Protein AF-A0A920ETG9-F1 (afdb_monomer_lite)

Secondary structure (DSSP, 8-state):
-EE-SSEEEEEE--STTTT--EEEEEEHHHHHHTT--TT--------GGG-----TT--

Structure (mmCIF, N/CA/C/O backbone):
data_AF-A0A920ETG9-F1
#
_entry.id   AF-A0A920ETG9-F1
#
loop_
_atom_site.group_PDB
_atom_site.id
_atom_site.type_symbol
_atom_site.label_atom_id
_atom_site.label_alt_id
_atom_site.label_comp_id
_atom_site.label_asym_id
_atom_site.label_entity_id
_atom_site.label_seq_id
_atom_site.pdbx_PDB_ins_code
_atom_site.Cartn_x
_atom_site.Cartn_y
_atom_site.Cartn_z
_atom_site.occupancy
_atom_site.B_i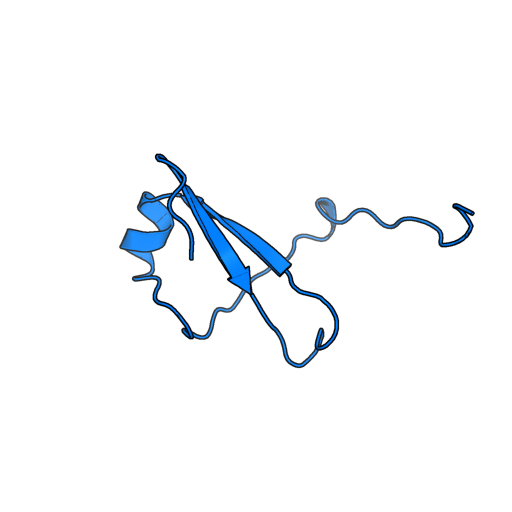so_or_equiv
_atom_site.auth_seq_id
_atom_site.auth_comp_id
_atom_site.auth_asym_id
_atom_site.auth_atom_id
_atom_site.pdbx_PDB_model_num
ATOM 1 N N . MET A 1 1 ? 0.836 8.349 -7.875 1.00 94.00 1 MET A N 1
ATOM 2 C CA . MET A 1 1 ? 2.006 7.520 -7.534 1.00 94.00 1 MET A CA 1
ATOM 3 C C . MET A 1 1 ? 3.171 8.463 -7.339 1.00 94.00 1 MET A C 1
ATOM 5 O O . MET A 1 1 ? 3.412 9.274 -8.223 1.00 94.00 1 MET A O 1
ATOM 9 N N . GLU A 1 2 ? 3.830 8.408 -6.192 1.00 97.38 2 GLU A N 1
ATOM 10 C CA . GLU A 1 2 ? 4.960 9.270 -5.837 1.00 97.38 2 GLU A CA 1
ATOM 11 C C . GLU A 1 2 ? 6.150 8.391 -5.454 1.00 97.38 2 GLU A C 1
ATOM 13 O O . GLU A 1 2 ? 5.996 7.459 -4.665 1.00 97.38 2 GLU A O 1
ATOM 18 N N . PHE A 1 3 ? 7.322 8.651 -6.030 1.00 96.44 3 PHE A N 1
ATOM 19 C CA . PHE A 1 3 ? 8.525 7.874 -5.756 1.00 96.44 3 PHE A CA 1
ATOM 20 C C . PHE A 1 3 ? 9.277 8.440 -4.550 1.00 96.44 3 PHE A C 1
ATOM 22 O O . PHE A 1 3 ? 9.684 9.598 -4.559 1.00 96.44 3 PHE A O 1
ATOM 29 N N . LEU A 1 4 ? 9.500 7.602 -3.538 1.00 96.88 4 LEU A N 1
ATOM 30 C CA . LEU A 1 4 ? 10.139 7.962 -2.268 1.00 96.88 4 LEU A CA 1
ATOM 31 C C . LEU A 1 4 ? 11.511 7.279 -2.089 1.00 96.88 4 LEU A C 1
ATOM 33 O O . LEU A 1 4 ? 11.980 7.089 -0.969 1.00 96.88 4 LEU A O 1
ATOM 37 N N . GLY A 1 5 ? 12.151 6.854 -3.184 1.00 94.88 5 GLY A N 1
ATOM 38 C CA . GLY A 1 5 ? 13.454 6.178 -3.179 1.00 94.88 5 GLY A CA 1
ATOM 39 C C . GLY A 1 5 ? 13.349 4.652 -3.255 1.00 94.88 5 GLY A C 1
ATOM 40 O O . GLY A 1 5 ? 13.630 4.060 -4.290 1.00 94.88 5 GLY A O 1
ATOM 41 N N . SER A 1 6 ? 12.948 3.973 -2.181 1.00 95.44 6 SER A N 1
ATOM 42 C CA . SER A 1 6 ? 12.774 2.501 -2.187 1.00 95.44 6 SER A CA 1
ATOM 43 C C . SER A 1 6 ? 11.319 2.049 -2.349 1.00 95.44 6 SER A C 1
ATOM 45 O O . SER A 1 6 ? 11.051 0.870 -2.614 1.00 95.44 6 SER A O 1
ATOM 47 N N . PHE A 1 7 ? 10.385 2.995 -2.257 1.00 97.81 7 PHE A N 1
ATOM 48 C CA . PHE A 1 7 ? 8.950 2.762 -2.332 1.00 97.81 7 PHE A CA 1
ATO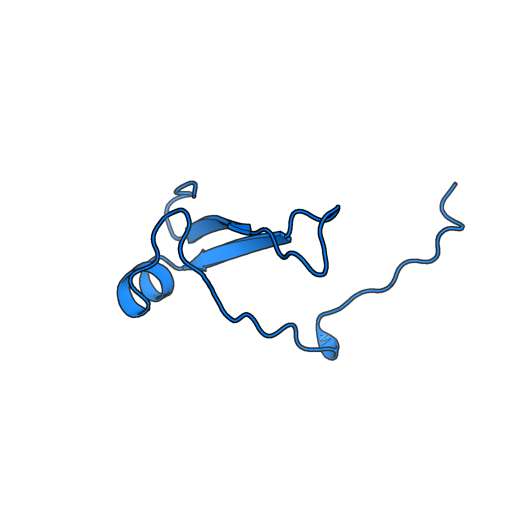M 49 C C . PHE A 1 7 ? 8.273 3.747 -3.278 1.00 97.81 7 PHE A C 1
ATOM 51 O O . PHE A 1 7 ? 8.750 4.858 -3.511 1.00 97.81 7 PHE A O 1
ATOM 58 N N . TRP A 1 8 ? 7.125 3.326 -3.782 1.00 97.94 8 TRP A N 1
ATOM 59 C CA . TRP A 1 8 ? 6.148 4.157 -4.451 1.00 97.94 8 TRP A CA 1
ATOM 60 C C . TRP A 1 8 ? 4.930 4.300 -3.554 1.00 97.94 8 TRP A C 1
ATOM 62 O O . TRP A 1 8 ? 4.266 3.311 -3.241 1.00 97.94 8 TRP A O 1
ATOM 72 N N . ARG A 1 9 ? 4.616 5.535 -3.174 1.00 97.44 9 ARG A N 1
ATOM 73 C CA . ARG A 1 9 ? 3.379 5.863 -2.480 1.00 97.44 9 ARG A CA 1
ATOM 74 C C . ARG A 1 9 ? 2.249 6.015 -3.483 1.00 97.44 9 ARG A C 1
ATOM 76 O O . ARG A 1 9 ? 2.281 6.863 -4.381 1.00 97.44 9 ARG A O 1
ATOM 83 N N . CYS A 1 10 ? 1.223 5.200 -3.320 1.00 95.69 10 CYS A N 1
ATOM 84 C CA . CYS A 1 10 ? 0.039 5.182 -4.158 1.00 95.69 10 CYS A CA 1
ATOM 85 C C . CYS A 1 10 ? -1.166 5.690 -3.371 1.00 95.69 10 CYS A C 1
ATOM 87 O O . CYS A 1 10 ? -1.329 5.407 -2.184 1.00 95.69 10 CYS A O 1
ATOM 89 N N . LYS A 1 11 ? -2.018 6.448 -4.059 1.00 94.25 11 LYS A N 1
ATOM 90 C CA . LYS A 1 11 ? -3.350 6.805 -3.581 1.00 94.25 11 LYS A CA 1
ATOM 91 C C . LYS A 1 11 ? -4.338 5.948 -4.347 1.00 94.25 11 LYS A C 1
ATOM 93 O O . LYS A 1 11 ? -4.325 5.961 -5.576 1.00 94.25 11 LYS A O 1
ATOM 98 N N . LEU A 1 12 ? -5.139 5.201 -3.613 1.00 92.38 12 LEU A N 1
ATOM 99 C CA . LEU A 1 12 ? -6.078 4.229 -4.132 1.00 92.38 12 LEU A CA 1
ATOM 100 C C . LEU A 1 12 ? -7.487 4.721 -3.828 1.00 92.38 12 LEU A C 1
ATOM 102 O O . LEU A 1 12 ? -7.741 5.318 -2.777 1.00 92.38 12 LEU A O 1
ATOM 106 N N . LYS A 1 13 ? -8.383 4.479 -4.775 1.00 91.56 13 LYS A N 1
ATOM 107 C CA . LYS A 1 13 ? -9.811 4.738 -4.649 1.00 91.56 13 LYS A CA 1
ATOM 108 C C . LYS A 1 13 ? -10.536 3.418 -4.856 1.00 91.56 13 LYS A C 1
ATOM 110 O O . LYS A 1 13 ? -10.096 2.610 -5.670 1.00 91.56 13 LYS A O 1
ATOM 115 N N . SER A 1 14 ? -11.613 3.222 -4.117 1.00 88.25 14 SER A N 1
ATOM 116 C CA . SER A 1 14 ? -12.550 2.119 -4.304 1.00 88.25 14 SER A CA 1
ATOM 117 C C . SER A 1 14 ? -13.952 2.711 -4.300 1.00 88.25 14 SER A C 1
ATOM 119 O O . SER A 1 14 ? -14.209 3.697 -3.602 1.00 88.25 14 SER A O 1
ATOM 121 N N . ASP A 1 15 ? -14.838 2.127 -5.098 1.00 85.12 15 ASP A N 1
ATOM 122 C CA . ASP A 1 15 ? -16.225 2.577 -5.189 1.00 85.12 15 ASP A CA 1
ATOM 123 C C . ASP A 1 15 ? -16.980 2.259 -3.886 1.00 85.12 15 ASP A C 1
ATOM 125 O O . ASP A 1 15 ? -17.796 3.056 -3.419 1.00 85.12 15 ASP A O 1
ATOM 129 N N . GLU A 1 16 ? -16.627 1.149 -3.234 1.00 83.50 16 GLU A N 1
ATOM 130 C CA . GLU A 1 16 ? -17.134 0.727 -1.925 1.00 83.50 16 GLU A CA 1
ATOM 131 C C . GLU A 1 16 ? -16.703 1.679 -0.799 1.00 83.50 16 GLU A C 1
ATOM 133 O O . GLU A 1 16 ? -17.448 1.898 0.156 1.00 83.50 16 GLU A O 1
ATOM 138 N N . PHE A 1 17 ? -15.525 2.295 -0.934 1.00 80.25 17 PHE A N 1
ATOM 139 C CA . PHE A 1 17 ? -14.974 3.267 0.010 1.00 80.25 17 PHE A CA 1
ATOM 140 C C . PHE A 1 17 ? -14.866 4.667 -0.608 1.00 80.25 17 PHE A C 1
ATOM 142 O O . PHE A 1 17 ? -13.845 5.337 -0.474 1.00 80.25 17 PHE A O 1
ATOM 149 N N . SER A 1 18 ? -15.932 5.134 -1.264 1.00 74.62 18 SER A N 1
ATOM 150 C CA . SER A 1 18 ? -15.943 6.382 -2.054 1.00 74.62 18 SER A CA 1
ATOM 151 C C . SER A 1 18 ? -15.420 7.641 -1.340 1.00 74.62 18 SER A C 1
ATOM 153 O O . SER A 1 18 ? -14.906 8.552 -1.992 1.00 74.62 18 SER A O 1
ATOM 155 N N . GLN A 1 19 ? -15.530 7.704 -0.010 1.00 81.06 19 GLN A N 1
ATOM 156 C CA . GLN A 1 19 ? -15.057 8.827 0.811 1.00 81.06 19 GLN A CA 1
ATOM 157 C C . GLN A 1 19 ? -13.642 8.622 1.377 1.00 81.06 19 GLN A C 1
ATOM 159 O O . GLN A 1 19 ? -13.040 9.573 1.877 1.00 81.06 19 GLN A O 1
ATOM 164 N N . ALA A 1 20 ? -13.095 7.406 1.318 1.00 82.25 20 ALA A N 1
ATOM 165 C CA . ALA A 1 20 ? -11.794 7.083 1.885 1.00 82.25 20 ALA A CA 1
ATOM 166 C C . ALA A 1 20 ? -10.733 6.963 0.788 1.00 82.25 20 ALA A C 1
ATOM 168 O O . ALA A 1 20 ? -10.827 6.163 -0.141 1.00 82.25 20 ALA A O 1
ATOM 169 N N . LEU A 1 21 ? -9.669 7.751 0.928 1.00 86.25 21 LEU A N 1
ATOM 170 C CA . LEU A 1 21 ? -8.482 7.616 0.098 1.00 86.25 21 LEU A CA 1
ATOM 171 C C . LEU A 1 21 ? -7.496 6.680 0.799 1.00 86.25 21 LEU A C 1
ATOM 173 O O . LEU A 1 21 ? -6.837 7.071 1.766 1.00 86.25 21 LEU A O 1
ATOM 177 N N . VAL A 1 22 ? -7.359 5.455 0.298 1.00 89.50 22 VAL A N 1
ATOM 178 C CA . VAL A 1 22 ? -6.396 4.501 0.855 1.00 89.50 22 VAL A CA 1
ATOM 179 C C . VAL A 1 22 ? -4.998 4.880 0.369 1.00 89.50 22 VAL A C 1
ATOM 181 O O . VAL A 1 22 ? -4.764 5.090 -0.822 1.00 89.50 22 VAL A O 1
ATOM 184 N N . THR A 1 23 ? -4.054 5.010 1.300 1.00 92.94 23 THR A N 1
ATOM 185 C CA . THR A 1 23 ? -2.638 5.226 0.974 1.00 92.94 23 THR A CA 1
ATOM 186 C C . THR A 1 23 ? -1.898 3.913 1.151 1.00 92.94 23 THR A C 1
ATOM 188 O O . THR A 1 23 ? -1.965 3.326 2.225 1.00 92.94 23 THR A O 1
ATOM 191 N N . ALA A 1 24 ? -1.196 3.470 0.114 1.00 93.94 24 ALA A N 1
ATOM 192 C CA . ALA A 1 24 ? -0.403 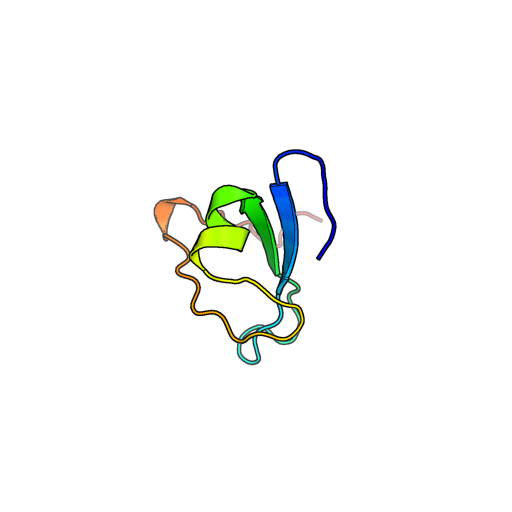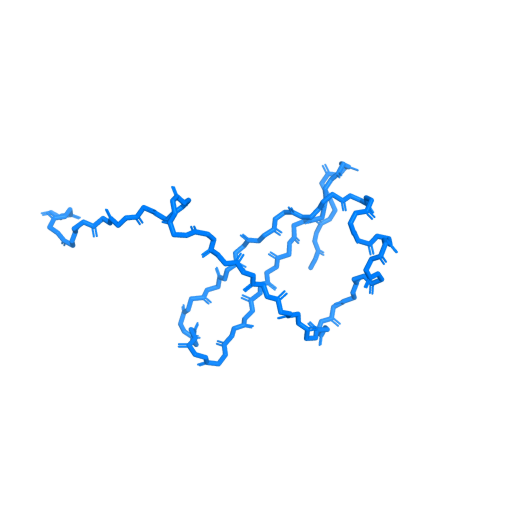2.248 0.149 1.00 93.94 24 ALA A CA 1
ATOM 193 C C . ALA A 1 24 ? 1.005 2.520 -0.380 1.00 93.94 24 ALA A C 1
ATOM 195 O O . ALA A 1 24 ? 1.160 3.128 -1.440 1.00 93.94 24 ALA A O 1
ATOM 196 N N . ASP A 1 25 ? 2.016 2.048 0.346 1.00 96.75 25 ASP A N 1
ATOM 197 C CA . ASP A 1 25 ? 3.414 2.132 -0.069 1.00 96.75 25 ASP A CA 1
ATOM 198 C C . ASP A 1 25 ? 3.839 0.780 -0.658 1.00 96.75 25 ASP A C 1
ATOM 200 O O . ASP A 1 25 ? 3.916 -0.233 0.037 1.00 96.75 25 ASP A O 1
ATOM 204 N N . PHE A 1 26 ? 4.116 0.753 -1.959 1.00 96.25 26 PHE A N 1
ATOM 205 C CA . PHE A 1 26 ? 4.597 -0.436 -2.659 1.00 96.25 26 PHE A CA 1
ATOM 206 C C . PHE A 1 26 ? 6.110 -0.363 -2.827 1.00 96.25 26 PHE A C 1
ATOM 208 O O . PHE A 1 26 ? 6.640 0.657 -3.260 1.00 96.25 26 PHE A O 1
ATOM 215 N N . SER A 1 27 ? 6.837 -1.446 -2.544 1.00 97.56 27 SER A N 1
ATOM 216 C CA . SER A 1 27 ? 8.269 -1.486 -2.877 1.00 97.56 27 SER A CA 1
ATOM 217 C C . SER A 1 27 ? 8.481 -1.345 -4.389 1.00 97.56 27 SER A C 1
ATOM 219 O O . SER A 1 27 ? 7.645 -1.782 -5.185 1.00 97.56 27 SER A O 1
ATOM 221 N N . VAL A 1 28 ? 9.636 -0.818 -4.805 1.00 96.94 28 VAL A N 1
ATOM 222 C CA . VAL A 1 28 ? 10.033 -0.785 -6.231 1.00 96.94 28 VAL A CA 1
ATOM 223 C C . VAL A 1 28 ? 9.934 -2.171 -6.879 1.00 96.94 28 VAL A C 1
ATOM 225 O O . VAL A 1 28 ? 9.520 -2.305 -8.030 1.00 96.94 28 VAL A O 1
ATOM 228 N N . ASN A 1 29 ? 10.246 -3.221 -6.118 1.00 96.75 29 ASN A N 1
ATOM 229 C CA . ASN A 1 29 ? 10.145 -4.600 -6.586 1.00 96.75 29 ASN A CA 1
ATOM 230 C C . ASN A 1 29 ? 8.697 -5.011 -6.874 1.00 96.75 29 ASN A C 1
ATOM 232 O O . ASN A 1 29 ? 8.445 -5.669 -7.882 1.00 96.75 29 ASN A O 1
ATOM 236 N N . ALA A 1 30 ? 7.749 -4.622 -6.017 1.00 96.38 30 ALA A N 1
ATOM 237 C CA . ALA A 1 30 ? 6.330 -4.899 -6.221 1.00 96.38 30 ALA A CA 1
ATOM 238 C C . ALA A 1 30 ? 5.781 -4.135 -7.433 1.00 96.38 30 ALA A C 1
ATOM 240 O O . ALA A 1 30 ? 5.134 -4.750 -8.277 1.00 96.38 30 ALA A O 1
ATOM 241 N N . VAL A 1 31 ? 6.118 -2.847 -7.564 1.00 96.25 31 VAL A N 1
ATOM 242 C CA . VAL A 1 31 ? 5.749 -2.017 -8.725 1.00 96.25 31 VAL A CA 1
ATOM 243 C C . VAL A 1 31 ? 6.228 -2.649 -10.026 1.00 96.25 31 VAL A C 1
ATOM 245 O O . VAL A 1 31 ? 5.445 -2.782 -10.959 1.00 96.25 31 VAL A O 1
ATOM 248 N N . ARG A 1 32 ? 7.479 -3.122 -10.071 1.00 95.62 32 ARG A N 1
ATOM 249 C CA . ARG A 1 32 ? 8.022 -3.798 -11.256 1.00 95.62 32 ARG A CA 1
ATOM 250 C C . ARG A 1 32 ? 7.354 -5.146 -11.523 1.00 95.62 32 ARG A C 1
ATOM 252 O O . ARG A 1 32 ? 7.059 -5.459 -12.667 1.00 95.62 32 ARG A O 1
ATOM 259 N N . ARG A 1 33 ? 7.154 -5.970 -10.490 1.00 96.88 33 ARG A N 1
ATOM 260 C CA . ARG A 1 33 ?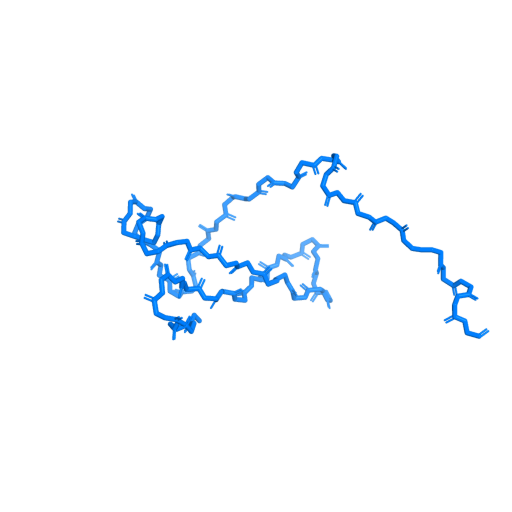 6.609 -7.332 -10.637 1.00 96.88 33 ARG A CA 1
ATOM 261 C C . ARG A 1 33 ? 5.143 -7.334 -11.068 1.00 96.88 33 ARG A C 1
ATOM 263 O O . ARG A 1 33 ? 4.732 -8.245 -11.773 1.00 96.88 33 ARG A O 1
ATOM 270 N N . LEU A 1 34 ? 4.373 -6.352 -10.607 1.00 94.94 34 LEU A N 1
ATOM 271 C CA . LEU A 1 34 ? 2.947 -6.215 -10.904 1.00 94.94 34 LEU A CA 1
ATOM 272 C C . LEU A 1 34 ? 2.674 -5.230 -12.050 1.00 94.94 34 LEU A C 1
ATOM 274 O O . LEU A 1 34 ? 1.511 -5.000 -12.369 1.00 94.94 34 LEU A O 1
ATOM 278 N N . SER A 1 35 ? 3.729 -4.650 -12.637 1.00 95.94 35 SER A N 1
ATOM 279 C CA . SER A 1 35 ? 3.654 -3.580 -13.636 1.00 95.94 35 SER A CA 1
ATOM 280 C C . SER A 1 35 ? 2.674 -2.480 -13.222 1.00 95.94 35 SER A C 1
ATOM 282 O O . SER A 1 35 ? 1.731 -2.188 -13.948 1.00 95.94 35 SER A O 1
ATOM 284 N N . LEU A 1 36 ? 2.861 -1.929 -12.014 1.00 96.31 36 LEU A N 1
ATOM 285 C CA . LEU A 1 36 ? 1.921 -0.955 -11.462 1.00 96.31 36 LEU A CA 1
ATOM 286 C C . LEU A 1 36 ? 1.944 0.356 -12.247 1.00 96.31 36 LEU A C 1
ATOM 288 O O . LEU A 1 36 ? 2.993 0.994 -12.360 1.00 96.31 36 LEU A O 1
ATOM 292 N N . GLU A 1 37 ? 0.770 0.786 -12.697 1.00 96.19 37 GLU A N 1
ATOM 293 C CA . GLU A 1 37 ? 0.566 2.022 -13.453 1.00 96.19 37 GLU A CA 1
ATOM 294 C C . GLU A 1 37 ? -0.544 2.902 -12.842 1.00 96.19 37 GLU A C 1
ATOM 296 O O . GLU A 1 37 ? -1.435 2.411 -12.138 1.00 96.19 37 GLU A O 1
ATOM 301 N N . PRO A 1 38 ? -0.530 4.228 -13.088 1.00 95.19 38 PRO A N 1
ATOM 302 C CA . PRO A 1 38 ? -1.636 5.097 -12.700 1.00 95.19 38 PRO A CA 1
ATOM 303 C C . PRO A 1 38 ? -2.970 4.630 -13.300 1.00 95.19 38 PRO A C 1
ATOM 305 O O . PRO A 1 38 ? -3.032 4.258 -14.466 1.00 95.19 38 PRO A O 1
ATOM 308 N N . ASN A 1 39 ? -4.051 4.725 -12.519 1.00 93.38 39 ASN A N 1
ATOM 309 C CA . ASN A 1 39 ? -5.413 4.318 -12.905 1.00 93.38 39 ASN A CA 1
ATOM 310 C C . ASN A 1 39 ? -5.589 2.818 -13.207 1.00 93.38 39 ASN A C 1
ATOM 312 O O . ASN A 1 39 ? -6.624 2.420 -13.737 1.00 93.38 39 ASN A O 1
ATOM 316 N N . GLN A 1 40 ? -4.615 1.980 -12.856 1.00 93.94 40 GLN A N 1
ATOM 317 C CA . GLN A 1 40 ? -4.774 0.536 -12.915 1.00 93.94 40 GLN A CA 1
ATOM 318 C C . GLN A 1 40 ? -5.691 0.048 -11.789 1.00 93.94 40 GLN A C 1
ATOM 320 O O . GLN A 1 40 ? -5.539 0.438 -10.629 1.00 93.94 40 GLN A O 1
ATOM 325 N N . ASN A 1 41 ? -6.603 -0.863 -12.124 1.00 93.12 41 ASN A N 1
ATOM 326 C CA . ASN A 1 41 ? -7.411 -1.558 -11.130 1.00 93.12 41 ASN A CA 1
ATOM 327 C C . ASN A 1 41 ? -6.557 -2.577 -10.372 1.00 93.12 41 ASN A C 1
ATOM 329 O O . ASN A 1 41 ? -5.851 -3.385 -10.980 1.00 93.12 41 ASN A O 1
ATOM 333 N N . LEU A 1 42 ? -6.655 -2.560 -9.045 1.00 91.50 42 LEU A N 1
ATOM 334 C CA . LEU A 1 42 ? -5.917 -3.455 -8.162 1.00 91.50 42 LEU A CA 1
ATOM 335 C C . LEU A 1 42 ? -6.874 -4.146 -7.201 1.00 91.50 42 LEU A C 1
ATOM 337 O O . LEU A 1 42 ? -7.731 -3.504 -6.602 1.00 91.50 42 LEU A O 1
ATOM 341 N N . TRP A 1 43 ? -6.668 -5.447 -7.021 1.00 91.00 43 TRP A N 1
ATOM 342 C CA . TRP A 1 43 ? -7.253 -6.194 -5.916 1.00 91.00 43 TRP A CA 1
ATOM 343 C C . TRP A 1 43 ? -6.286 -6.153 -4.740 1.00 91.0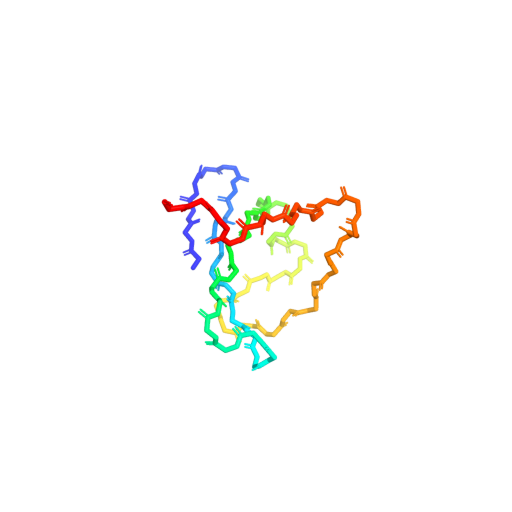0 43 TRP A C 1
ATOM 345 O O . TRP A 1 43 ? -5.120 -6.524 -4.881 1.00 91.00 43 TRP A O 1
ATOM 355 N N . ILE A 1 44 ? -6.762 -5.663 -3.598 1.00 87.75 44 ILE A N 1
ATOM 356 C CA . ILE A 1 44 ? -5.962 -5.510 -2.384 1.00 87.75 44 ILE A CA 1
ATOM 357 C C . ILE A 1 44 ? -6.703 -6.194 -1.251 1.00 87.75 44 ILE A C 1
ATOM 359 O O . ILE A 1 44 ? -7.873 -5.919 -1.003 1.00 87.75 44 ILE A O 1
ATOM 363 N N . GLU A 1 45 ? -5.997 -7.079 -0.565 1.00 89.75 45 GLU A N 1
ATOM 364 C CA . GLU A 1 45 ? -6.466 -7.703 0.660 1.00 89.75 45 GLU A CA 1
ATOM 365 C C . GLU A 1 45 ? -5.978 -6.882 1.856 1.00 89.75 45 GLU A C 1
ATOM 367 O O . GLU A 1 45 ? -4.806 -6.500 1.920 1.00 89.75 45 GLU A O 1
ATOM 372 N N . LEU A 1 46 ? -6.884 -6.593 2.790 1.00 87.75 46 LEU A N 1
ATOM 373 C CA . LEU A 1 46 ? -6.570 -5.962 4.069 1.00 87.75 46 LEU A CA 1
ATOM 374 C C . LEU A 1 46 ? -6.727 -7.018 5.167 1.00 87.75 46 LEU A C 1
ATOM 376 O O . LEU A 1 46 ? -7.863 -7.344 5.522 1.00 87.75 46 LEU A O 1
ATOM 380 N N . PRO A 1 47 ? -5.620 -7.566 5.696 1.00 91.44 47 PRO A N 1
ATOM 381 C CA . PRO A 1 47 ? -5.689 -8.583 6.734 1.00 91.44 47 PRO A CA 1
ATOM 382 C C . PRO A 1 47 ? -6.322 -8.010 8.000 1.00 91.44 47 PRO A C 1
ATOM 384 O O . PRO A 1 47 ? -5.926 -6.940 8.471 1.00 91.44 47 PRO A O 1
ATOM 387 N N . SER A 1 48 ? -7.305 -8.718 8.556 1.00 91.94 48 SER A N 1
ATOM 388 C CA . SER A 1 48 ? -8.096 -8.254 9.704 1.00 91.94 48 SER A CA 1
ATOM 389 C C . SER A 1 48 ? -7.247 -7.909 10.934 1.00 91.94 48 SER A C 1
ATOM 391 O O . SER A 1 48 ? -7.529 -6.947 11.640 1.00 91.94 48 SER A O 1
ATOM 393 N N . GLU A 1 49 ? -6.159 -8.641 11.146 1.00 95.38 49 GLU A N 1
ATOM 394 C CA . GLU A 1 49 ? -5.186 -8.455 12.219 1.00 95.38 49 GLU A CA 1
ATOM 395 C C . GLU A 1 49 ? -4.367 -7.161 12.093 1.00 95.38 49 GLU A C 1
ATOM 397 O O . GLU A 1 49 ? -3.746 -6.730 13.061 1.00 95.38 49 GLU A O 1
ATOM 402 N N . SER A 1 50 ? -4.358 -6.540 10.910 1.00 91.50 50 SER A N 1
ATOM 403 C CA . SER A 1 50 ? -3.657 -5.280 10.627 1.00 91.50 50 SER A CA 1
ATOM 404 C C . SER A 1 50 ? -4.591 -4.063 10.643 1.00 91.50 50 SER A C 1
ATOM 406 O O . SER A 1 50 ? -4.161 -2.954 10.321 1.00 91.50 50 SER A O 1
ATOM 408 N N . ILE A 1 51 ? -5.866 -4.254 10.999 1.00 90.75 51 ILE A N 1
ATOM 409 C CA . ILE A 1 51 ? -6.869 -3.189 11.062 1.00 90.75 51 ILE A CA 1
ATOM 410 C C . ILE A 1 51 ? -7.019 -2.720 12.509 1.00 90.75 51 ILE A C 1
ATOM 412 O O . ILE A 1 51 ? -7.275 -3.505 13.419 1.00 90.75 51 ILE A O 1
ATOM 416 N N . LEU A 1 52 ? -6.906 -1.408 12.712 1.00 91.44 52 LEU A N 1
ATOM 417 C CA . LEU A 1 52 ? -7.199 -0.755 13.984 1.00 91.44 52 LEU A CA 1
ATOM 418 C C . LEU A 1 52 ? -8.548 -0.043 13.885 1.00 91.44 52 LEU A C 1
ATOM 420 O O . LEU A 1 52 ? -8.766 0.757 12.976 1.00 91.44 52 LEU A O 1
ATOM 424 N N . ALA A 1 53 ? -9.438 -0.325 14.834 1.00 89.62 53 ALA A N 1
ATOM 425 C CA . ALA A 1 53 ? -10.691 0.396 15.005 1.00 89.62 53 ALA A CA 1
ATOM 426 C C . ALA A 1 53 ? -10.528 1.430 16.123 1.00 89.62 53 ALA A C 1
ATOM 428 O O . ALA A 1 53 ? -10.052 1.108 17.212 1.00 89.62 53 ALA A O 1
ATOM 429 N N . PHE A 1 54 ? -10.935 2.664 15.850 1.00 88.12 54 PHE A N 1
ATOM 430 C CA . PHE A 1 54 ? -10.953 3.748 16.824 1.00 88.12 54 PHE A CA 1
ATOM 431 C C . PHE A 1 54 ? -12.409 4.102 17.118 1.00 88.12 54 PHE A C 1
ATOM 433 O O . PHE A 1 54 ? -13.221 4.169 16.195 1.00 88.12 54 PHE A O 1
ATOM 440 N N . ASP A 1 55 ? -12.743 4.308 18.391 1.00 89.25 55 ASP A N 1
ATOM 441 C CA . ASP A 1 55 ? -14.061 4.822 18.762 1.00 89.25 55 ASP A CA 1
ATOM 442 C C . ASP A 1 55 ? -14.171 6.307 18.375 1.00 89.25 55 ASP A C 1
ATOM 444 O O . ASP A 1 55 ? -13.202 7.065 18.454 1.00 89.25 55 ASP A O 1
ATOM 448 N N . ASN A 1 56 ? -15.364 6.732 17.975 1.00 80.75 56 ASN A N 1
ATOM 449 C CA . ASN A 1 56 ? -15.654 8.096 17.540 1.00 80.75 56 ASN A CA 1
ATOM 450 C C . ASN A 1 56 ? -15.835 9.075 18.721 1.00 80.75 56 ASN A C 1
ATOM 452 O O . ASN A 1 56 ? -16.221 10.222 18.518 1.00 80.75 56 ASN A O 1
ATOM 456 N N . GLN A 1 57 ? -15.581 8.634 19.959 1.00 68.75 57 GLN A N 1
ATOM 457 C CA . GLN A 1 57 ? -15.624 9.476 21.163 1.00 68.75 57 GLN A CA 1
ATOM 458 C C . GLN A 1 57 ? -14.328 10.260 21.422 1.00 68.75 57 GLN A C 1
ATOM 460 O O . GLN A 1 57 ? -14.201 10.907 22.458 1.00 68.75 57 GLN A O 1
ATOM 465 N N . ALA A 1 58 ? -13.360 10.237 20.504 1.00 57.41 58 ALA A N 1
ATOM 466 C CA . ALA A 1 58 ? -12.221 11.147 20.558 1.00 57.41 58 ALA A CA 1
ATOM 467 C C . ALA A 1 58 ? -12.625 12.549 20.056 1.00 57.41 58 ALA A C 1
ATOM 469 O O . ALA A 1 58 ? -12.253 12.954 18.953 1.00 57.41 58 ALA A O 1
ATOM 470 N N . ALA A 1 59 ? -13.402 13.268 20.870 1.00 48.88 59 ALA A N 1
ATOM 471 C CA . ALA A 1 59 ? -13.613 14.713 20.795 1.00 48.88 59 ALA A CA 1
ATOM 472 C C . ALA A 1 59 ? -13.822 15.283 22.204 1.00 48.88 59 ALA A C 1
ATOM 474 O O . ALA A 1 59 ? -14.707 14.766 22.921 1.00 48.88 59 ALA A O 1
#

Foldseek 3Di:
DPDPPQWDWDFDADPVCNPDTDIDIHGPVRCVVVVDDPPDDDDDDDDPVNDDDDDPPPD

Radius of gyration: 13.9 Å; chains: 1; bounding box: 31×23×35 Å

pLDDT: mean 90.36, std 9.17, range [48.88, 97.94]

Sequence (59 aa):
MEFLGSFWRCKLKSDEFSQALVTADFSVNAVRRLSLEPNQNLWIELPSESILAFDNQAA